Protein AF-A0ABC8M3C0-F1 (afdb_monomer_lite)

Secondary structure (DSSP, 8-state):
-HHHHHHTT--EEEEETTSS-HHHHHHHHHHHHHHHHHH----EEEEE---------SS-------TTPPPPSS-HHHHHHIIIIITTTT-SEEEETT--SHHHHHHHHHHHGGGGGTSEEEE------

InterPro domains:
  IPR001697 Pyruvate kinase [PTHR11817] (1-60)
  IPR015793 Pyruvate kinase, barrel [PF00224] (1-61)
  IPR015793 Pyruvate kinase, barrel [PF00224] (73-124)
  IPR015806 Pyruvate kinase, insert domain superfamily [G3DSA:2.40.33.10] (52-63)
  IPR015813 Pyruvate/Phosphoenolpyruvate kinase-like domain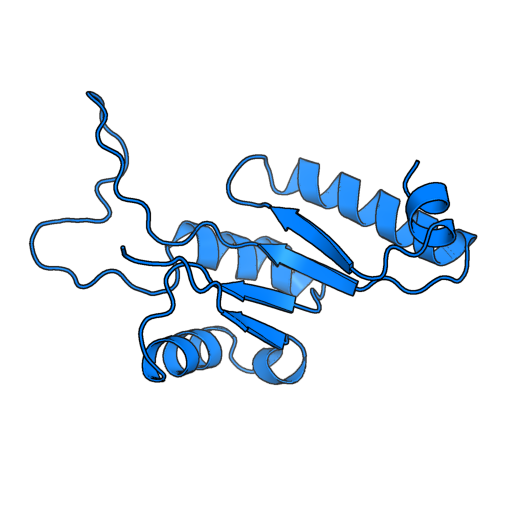 superfamily [SSF51621] (1-124)
  IPR040442 Pyruvate kinase-like domain superfamily [G3DSA:3.20.20.60] (1-51)
  IPR040442 Pyruvate kinase-like domain superfamily [G3DSA:3.20.20.60] (73-124)

Radius of gyration: 16.36 Å; chains: 1; bounding box: 32×39×48 Å

pLDDT: mean 86.61, std 17.64, range [36.53, 98.69]

Foldseek 3Di:
DLLVVLVVPAAEDEDEVPDDDLVVVVVVVVVNVVSCVVNVRHHAYEYEAPFDDDDDDPDDDDPPPPDPDDGAQHDPVNLCCCVVRVVVSQGQEYETEPDDDPVSVVVVCVSCDPCNVRYHYHYDDDDPD

Or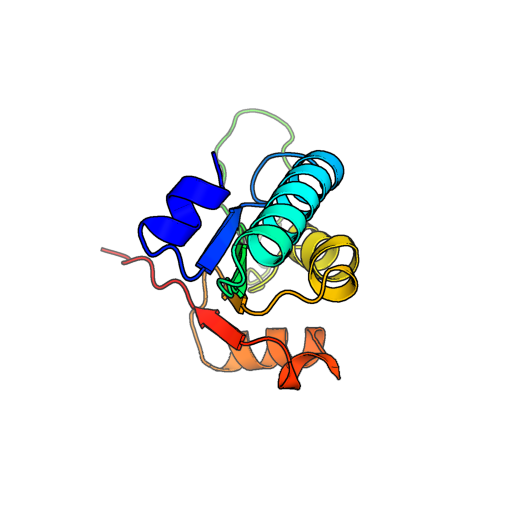ganism: Eruca vesicaria subsp. sativa (NCBI:txid29727)

Sequence (129 aa):
MIEKLLEAGMNVARFDLSEGSHAYHQETLINLRTAIHNTGILCAVMLDTKGPEIRTGTGEGEIDNLRGAVPTTLTQKDKNDILQWGIPNKINILTLSSVRKGSDLDEVRGFLGEHVHTIMLMSKKQHLM

Structure (mmCIF, N/CA/C/O backbone):
data_AF-A0ABC8M3C0-F1
#
_entry.id   AF-A0ABC8M3C0-F1
#
loop_
_atom_site.group_PDB
_atom_site.id
_atom_site.type_symbol
_atom_site.label_atom_id
_atom_site.label_alt_id
_atom_site.label_comp_id
_atom_site.label_asym_id
_atom_site.label_entity_id
_atom_site.label_seq_id
_atom_site.pdbx_PDB_ins_code
_atom_site.Cartn_x
_atom_site.Cartn_y
_atom_site.Cartn_z
_atom_site.occupancy
_atom_site.B_iso_or_equiv
_atom_site.auth_seq_id
_atom_site.auth_comp_id
_atom_site.auth_asym_id
_atom_site.auth_atom_id
_atom_site.pdbx_PDB_model_num
ATOM 1 N N . MET A 1 1 ? -9.643 8.938 15.015 1.00 89.06 1 MET A N 1
ATOM 2 C CA . MET A 1 1 ? -10.287 9.058 13.683 1.00 89.06 1 MET A CA 1
ATOM 3 C C . MET A 1 1 ? -10.287 7.722 12.952 1.00 89.06 1 MET A C 1
ATOM 5 O O . MET A 1 1 ? -11.358 7.288 12.565 1.00 89.06 1 MET A O 1
ATOM 9 N N . ILE A 1 2 ? -9.136 7.049 12.815 1.00 96.75 2 ILE A N 1
ATOM 10 C CA . ILE A 1 2 ? -9.045 5.755 12.111 1.00 96.75 2 ILE A CA 1
ATOM 11 C C . ILE A 1 2 ? -9.925 4.669 12.747 1.00 96.75 2 ILE A C 1
ATOM 13 O O . ILE A 1 2 ? -10.608 3.970 12.016 1.00 96.75 2 ILE A O 1
ATOM 17 N N . GLU A 1 3 ? -9.993 4.574 14.078 1.00 98.44 3 GLU A N 1
ATOM 18 C CA . GLU A 1 3 ? -10.880 3.613 14.766 1.00 98.44 3 GLU A CA 1
ATOM 19 C C . GLU A 1 3 ? -12.341 3.748 14.315 1.00 98.44 3 GLU A C 1
ATOM 21 O O . GLU A 1 3 ? -12.952 2.764 13.925 1.00 98.44 3 GLU A O 1
ATOM 26 N N . LYS A 1 4 ? -12.855 4.982 14.212 1.00 98.38 4 LYS A N 1
ATOM 27 C CA . LYS A 1 4 ? -14.209 5.242 13.696 1.00 98.38 4 LYS A CA 1
ATOM 28 C C . LYS A 1 4 ? -14.380 4.825 12.234 1.00 98.38 4 LYS A C 1
ATOM 30 O O . LYS A 1 4 ? -15.468 4.422 11.845 1.00 98.38 4 LYS A O 1
ATOM 35 N N . LEU A 1 5 ? -13.328 4.931 11.413 1.00 98.44 5 LEU A N 1
ATOM 36 C CA . LEU A 1 5 ? -13.358 4.430 10.033 1.00 98.44 5 LEU A CA 1
ATOM 37 C C . LEU A 1 5 ? -13.410 2.897 10.007 1.00 98.44 5 LEU A C 1
ATOM 39 O O . LEU A 1 5 ? -14.138 2.336 9.192 1.00 98.44 5 LEU A O 1
ATOM 43 N N . LEU A 1 6 ? -12.677 2.224 10.901 1.00 98.56 6 LEU A N 1
ATOM 44 C CA . LEU A 1 6 ? -12.720 0.764 11.045 1.00 98.56 6 LEU A CA 1
ATOM 45 C C . LEU A 1 6 ? -14.105 0.294 11.503 1.00 98.56 6 LEU A C 1
ATOM 47 O O . LEU A 1 6 ? -14.688 -0.579 10.868 1.00 98.56 6 LEU A O 1
ATOM 51 N N . GLU A 1 7 ? -14.663 0.921 12.539 1.00 98.31 7 GLU A N 1
ATOM 52 C CA . GLU A 1 7 ? -16.016 0.649 13.050 1.00 98.31 7 GLU A CA 1
ATOM 53 C C . GLU A 1 7 ? -17.100 0.893 11.992 1.00 98.31 7 GLU A C 1
ATOM 55 O O . GLU A 1 7 ? -18.090 0.166 11.935 1.00 98.31 7 GLU A O 1
ATOM 60 N N . ALA A 1 8 ? -16.899 1.883 11.117 1.00 98.50 8 ALA A N 1
ATOM 61 C CA . ALA A 1 8 ? -17.786 2.162 9.991 1.00 98.50 8 ALA A CA 1
ATOM 62 C C . ALA A 1 8 ? -17.636 1.173 8.815 1.00 98.50 8 ALA A C 1
ATOM 64 O O . ALA A 1 8 ? -18.428 1.238 7.875 1.00 98.50 8 ALA A O 1
ATOM 65 N N . GLY A 1 9 ? -16.651 0.267 8.849 1.00 97.94 9 GLY A N 1
ATOM 66 C CA . GLY A 1 9 ? -16.477 -0.798 7.854 1.00 97.94 9 GLY A CA 1
ATOM 67 C C . GLY A 1 9 ? -15.303 -0.625 6.885 1.00 97.94 9 GLY A C 1
ATOM 68 O O . GLY A 1 9 ? -15.292 -1.254 5.828 1.00 97.94 9 GLY A O 1
ATOM 69 N N . MET A 1 10 ? -14.300 0.201 7.193 1.00 98.44 10 MET A N 1
ATOM 70 C CA . MET A 1 10 ? -13.089 0.290 6.365 1.00 98.44 10 MET A CA 1
ATOM 71 C C . MET A 1 10 ? -12.274 -1.015 6.426 1.00 98.44 10 MET A C 1
ATOM 73 O O . MET A 1 10 ? -11.628 -1.301 7.431 1.00 98.44 10 MET A O 1
ATOM 77 N N . ASN A 1 11 ? -12.240 -1.777 5.327 1.00 98.38 11 ASN A N 1
ATOM 78 C CA . ASN A 1 11 ? -11.472 -3.031 5.242 1.00 98.38 11 ASN A CA 1
ATOM 79 C C . ASN A 1 11 ? -10.072 -2.881 4.629 1.00 98.38 11 ASN A C 1
ATOM 81 O O . ASN A 1 11 ? -9.238 -3.772 4.790 1.00 98.38 11 ASN A O 1
ATOM 85 N N . VAL A 1 12 ? -9.815 -1.794 3.898 1.00 98.50 12 VAL A N 1
ATOM 86 C CA . VAL A 1 12 ? -8.529 -1.535 3.240 1.00 98.50 12 VAL A CA 1
ATOM 87 C C . VAL A 1 12 ? -8.164 -0.064 3.401 1.00 98.50 12 VAL A C 1
ATOM 89 O O . VAL A 1 12 ? -8.954 0.810 3.048 1.00 98.50 12 VAL A O 1
ATOM 92 N N . ALA A 1 13 ? -6.958 0.208 3.892 1.00 98.31 13 ALA A N 1
ATOM 93 C CA . ALA A 1 13 ? -6.376 1.540 3.940 1.00 98.31 13 ALA A CA 1
ATOM 94 C C . ALA A 1 13 ? -5.409 1.723 2.763 1.00 98.31 13 ALA A C 1
ATOM 96 O O . ALA A 1 13 ? -4.435 0.978 2.618 1.00 98.31 13 ALA A O 1
ATOM 97 N N . ARG A 1 14 ? -5.688 2.719 1.920 1.00 97.62 14 ARG A N 1
ATOM 98 C CA . ARG A 1 14 ? -4.874 3.078 0.753 1.00 97.62 14 ARG A CA 1
ATOM 99 C C . ARG A 1 14 ? -3.827 4.122 1.138 1.00 97.62 14 ARG A C 1
ATOM 101 O O . ARG A 1 14 ? -4.178 5.182 1.647 1.00 97.62 14 ARG A O 1
ATOM 108 N N . PHE A 1 15 ? -2.569 3.828 0.834 1.00 97.19 15 PHE A N 1
ATOM 109 C CA . PHE A 1 15 ? -1.424 4.720 0.982 1.00 97.19 15 PHE A CA 1
ATOM 110 C C . PHE A 1 15 ? -0.976 5.162 -0.403 1.00 97.19 15 PHE A C 1
ATOM 112 O O . PHE A 1 15 ? -0.395 4.379 -1.152 1.00 97.19 15 PHE A O 1
ATOM 119 N N . ASP A 1 16 ? -1.298 6.406 -0.745 1.00 94.19 16 ASP A N 1
ATOM 120 C CA . ASP A 1 16 ? -0.912 7.013 -2.012 1.00 94.19 16 ASP A CA 1
ATOM 121 C C . ASP A 1 16 ? 0.472 7.639 -1.884 1.00 94.19 16 ASP A C 1
ATOM 123 O O . ASP A 1 16 ? 0.630 8.703 -1.287 1.00 94.19 16 ASP A O 1
ATOM 127 N N . LEU A 1 17 ? 1.484 6.940 -2.399 1.00 90.69 17 LEU A N 1
ATOM 128 C CA . LEU A 1 17 ? 2.865 7.405 -2.340 1.00 90.69 17 LEU A CA 1
ATOM 129 C C . LEU A 1 17 ? 3.207 8.299 -3.536 1.00 90.69 17 LEU A C 1
ATOM 131 O O . LEU A 1 17 ? 4.366 8.689 -3.665 1.00 90.69 17 LEU A O 1
ATOM 135 N N . SER A 1 18 ? 2.251 8.679 -4.398 1.00 84.94 18 SER A N 1
ATOM 136 C CA . SER A 1 18 ? 2.522 9.633 -5.484 1.00 84.94 18 SER A CA 1
ATOM 137 C C . SER A 1 18 ? 3.039 10.975 -4.962 1.00 84.94 18 SER A C 1
ATOM 139 O O . SER A 1 18 ? 3.845 11.621 -5.631 1.00 84.94 18 SER A O 1
ATOM 141 N N . GLU A 1 19 ? 2.596 11.353 -3.762 1.00 81.19 19 GLU A N 1
ATOM 142 C CA . GLU A 1 19 ? 2.960 12.563 -3.034 1.00 81.19 19 GLU A CA 1
ATOM 143 C C . GLU A 1 19 ? 3.209 12.224 -1.545 1.00 81.19 19 GLU A C 1
ATOM 145 O O . GLU A 1 19 ? 2.724 11.221 -1.012 1.00 81.19 19 GLU A O 1
ATOM 150 N N . GLY A 1 20 ? 3.969 13.070 -0.848 1.00 84.75 20 GLY A N 1
ATOM 151 C CA . GLY A 1 20 ? 4.316 12.862 0.563 1.00 84.75 20 GLY A CA 1
ATOM 152 C C . GLY A 1 20 ? 5.538 11.960 0.794 1.00 84.75 20 GLY A C 1
ATOM 153 O O . GLY A 1 20 ? 5.999 11.237 -0.086 1.00 84.75 20 GLY A O 1
ATOM 154 N N . SER A 1 21 ? 6.113 12.047 1.996 1.00 93.56 21 SER A N 1
ATOM 155 C CA . SER A 1 21 ? 7.341 11.329 2.360 1.00 93.56 21 SER A CA 1
ATOM 156 C C . SER A 1 21 ? 7.049 9.952 2.959 1.00 93.56 21 SER A C 1
ATOM 158 O O . SER A 1 21 ? 5.993 9.722 3.550 1.00 93.56 21 SER A O 1
ATOM 160 N N . HIS A 1 22 ? 8.026 9.040 2.899 1.00 96.56 22 HIS A N 1
ATOM 161 C CA . HIS A 1 22 ? 7.942 7.751 3.603 1.00 96.56 22 HIS A CA 1
ATOM 162 C C . HIS A 1 22 ? 7.681 7.921 5.104 1.00 96.56 22 HIS A C 1
ATOM 164 O O . HIS A 1 22 ? 6.948 7.125 5.677 1.00 96.56 22 HIS A O 1
ATOM 170 N N . ALA A 1 23 ? 8.217 8.974 5.734 1.00 97.25 23 ALA A N 1
ATOM 171 C CA . ALA A 1 23 ? 8.002 9.256 7.155 1.00 97.25 23 ALA A CA 1
ATOM 172 C C . ALA A 1 23 ? 6.535 9.594 7.471 1.00 97.25 23 ALA A C 1
ATOM 174 O O . ALA A 1 23 ? 5.974 9.061 8.426 1.00 97.25 23 ALA A O 1
ATOM 175 N N . TYR A 1 24 ? 5.898 10.416 6.633 1.00 96.00 24 TYR A N 1
ATOM 176 C CA . TYR A 1 24 ? 4.478 10.751 6.768 1.00 96.00 24 TYR A CA 1
ATOM 177 C C . TYR A 1 24 ? 3.585 9.505 6.646 1.00 96.00 24 TYR A C 1
ATOM 179 O O . TYR A 1 24 ? 2.696 9.256 7.469 1.00 96.00 24 TYR A O 1
ATOM 187 N N . HIS A 1 25 ? 3.862 8.673 5.640 1.00 97.62 25 HIS A N 1
ATOM 188 C CA . HIS A 1 25 ? 3.134 7.419 5.439 1.00 97.62 25 HIS A CA 1
ATOM 189 C C . HIS A 1 25 ? 3.405 6.416 6.569 1.00 97.62 25 HIS A C 1
ATOM 191 O O . HIS A 1 25 ? 2.491 5.706 6.991 1.00 97.62 25 HIS A O 1
ATOM 197 N N . GLN A 1 26 ? 4.620 6.398 7.127 1.00 98.25 26 GLN A N 1
ATOM 198 C CA . GLN A 1 26 ? 4.965 5.561 8.278 1.00 98.25 26 GLN A CA 1
ATOM 199 C C . GLN A 1 26 ? 4.158 5.937 9.524 1.00 98.25 26 GLN A C 1
ATOM 201 O O . GLN A 1 26 ? 3.613 5.052 10.183 1.00 98.25 26 GLN A O 1
ATOM 206 N N . GLU A 1 27 ? 4.044 7.230 9.835 1.00 97.94 27 GLU A N 1
ATOM 207 C CA . GLU A 1 27 ? 3.229 7.711 10.957 1.00 97.94 27 GLU A CA 1
ATOM 208 C C . GLU A 1 27 ? 1.760 7.297 10.787 1.00 97.94 27 GLU A C 1
ATOM 210 O O . GLU A 1 27 ? 1.137 6.753 11.702 1.00 97.94 27 GLU A O 1
ATOM 215 N N . THR A 1 28 ? 1.225 7.460 9.576 1.00 97.50 28 THR A N 1
ATOM 216 C CA . THR A 1 28 ? -0.149 7.057 9.248 1.00 97.50 28 THR A CA 1
ATOM 217 C C . THR A 1 28 ? -0.358 5.547 9.417 1.00 97.50 28 THR A C 1
ATOM 219 O O . THR A 1 28 ? -1.373 5.116 9.970 1.00 97.50 28 THR A O 1
ATOM 222 N N . LEU A 1 29 ? 0.614 4.727 9.009 1.00 98.50 29 LEU A N 1
ATOM 223 C CA . LEU A 1 29 ? 0.562 3.277 9.185 1.00 98.50 29 LEU A CA 1
ATOM 224 C C . LEU A 1 29 ? 0.638 2.862 10.659 1.00 98.50 29 LEU A C 1
ATOM 226 O O . LEU A 1 29 ? -0.071 1.939 11.062 1.00 98.50 29 LEU A O 1
ATOM 230 N N . ILE A 1 30 ? 1.463 3.530 11.467 1.00 98.50 30 ILE A N 1
ATOM 231 C CA . ILE A 1 30 ? 1.525 3.290 12.916 1.00 98.50 30 ILE A CA 1
ATOM 232 C C . ILE A 1 30 ? 0.153 3.564 13.538 1.00 98.50 30 ILE A C 1
ATOM 234 O O . ILE A 1 30 ? -0.376 2.713 14.254 1.00 98.50 30 ILE A O 1
ATOM 238 N N . ASN A 1 31 ? -0.473 4.690 13.190 1.00 98.44 31 ASN A N 1
ATOM 239 C CA . ASN A 1 31 ? -1.809 5.036 13.672 1.00 98.44 31 ASN A CA 1
ATOM 240 C C . ASN A 1 31 ? -2.866 4.000 13.253 1.00 98.44 31 ASN A C 1
ATOM 242 O O . ASN A 1 31 ? -3.723 3.634 14.060 1.00 98.44 31 ASN A O 1
ATOM 246 N N . LEU A 1 32 ? -2.788 3.484 12.022 1.00 98.62 32 LEU A N 1
ATOM 247 C CA . LEU A 1 32 ? -3.662 2.410 11.548 1.00 98.62 32 LEU A CA 1
ATOM 248 C C . LEU A 1 32 ? -3.464 1.114 12.339 1.00 98.62 32 LEU A C 1
ATOM 250 O O . LEU A 1 32 ? -4.443 0.518 12.780 1.00 98.62 32 LEU A O 1
ATOM 254 N N . ARG A 1 33 ? -2.217 0.680 12.546 1.00 98.50 33 ARG A N 1
ATOM 255 C CA . ARG A 1 33 ? -1.910 -0.554 13.288 1.00 98.50 33 ARG A CA 1
ATOM 256 C C . ARG A 1 33 ? -2.356 -0.464 14.747 1.00 98.50 33 ARG A C 1
ATOM 258 O O . ARG A 1 33 ? -2.910 -1.433 15.260 1.00 98.50 33 ARG A O 1
ATOM 265 N N . THR A 1 34 ? -2.189 0.695 15.380 1.00 98.69 34 THR A N 1
ATOM 266 C CA . THR A 1 34 ? -2.718 0.962 16.725 1.00 98.69 34 THR A CA 1
ATOM 267 C C . THR A 1 34 ? -4.245 0.877 16.746 1.00 98.69 34 THR A C 1
ATOM 269 O O . THR A 1 34 ? -4.805 0.206 17.606 1.00 98.69 34 THR A O 1
ATOM 272 N N . ALA A 1 35 ? -4.930 1.472 15.766 1.00 98.62 35 ALA A N 1
ATOM 273 C CA . ALA A 1 35 ? -6.389 1.399 15.672 1.00 98.62 35 ALA A CA 1
ATOM 274 C C . ALA A 1 35 ? -6.902 -0.038 15.441 1.00 98.62 35 ALA A C 1
ATOM 276 O O . ALA A 1 35 ? -7.886 -0.444 16.059 1.00 98.62 35 ALA A O 1
ATOM 277 N N . ILE A 1 36 ? -6.221 -0.827 14.600 1.00 98.69 36 ILE A N 1
ATOM 278 C CA . ILE A 1 36 ? -6.516 -2.258 14.397 1.00 98.69 36 ILE A CA 1
ATOM 279 C C . ILE A 1 36 ? -6.373 -3.019 15.719 1.00 98.69 36 ILE A C 1
ATOM 281 O O . ILE A 1 36 ? -7.254 -3.795 16.080 1.00 98.69 36 ILE A O 1
ATOM 285 N N . HIS A 1 37 ? -5.288 -2.776 16.461 1.00 98.50 37 HIS A N 1
ATOM 286 C CA . HIS A 1 37 ? -5.061 -3.405 17.761 1.00 98.50 37 HIS A CA 1
ATOM 287 C C . HIS A 1 37 ? -6.160 -3.047 18.774 1.00 98.50 37 HIS A C 1
ATOM 289 O O . HIS A 1 37 ? -6.679 -3.931 19.449 1.00 98.50 37 HIS A O 1
ATOM 295 N N . ASN A 1 38 ? -6.543 -1.772 18.856 1.00 98.44 38 ASN A N 1
ATOM 296 C CA . ASN A 1 38 ? -7.528 -1.295 19.829 1.00 98.44 38 ASN A CA 1
ATOM 297 C C . ASN A 1 38 ? -8.951 -1.783 19.537 1.00 98.44 38 ASN A C 1
ATOM 299 O O . ASN A 1 38 ? -9.696 -2.094 20.461 1.00 98.44 38 ASN A O 1
ATOM 303 N N . THR A 1 39 ? -9.333 -1.839 18.260 1.00 98.25 39 THR A N 1
ATOM 304 C CA . THR A 1 39 ? -10.695 -2.219 17.843 1.00 98.25 39 THR A CA 1
ATOM 305 C C . THR A 1 39 ? -10.860 -3.723 17.631 1.00 98.25 39 THR A C 1
ATOM 307 O O . THR A 1 39 ? -11.982 -4.222 17.626 1.00 98.25 39 THR A O 1
ATOM 310 N N . GLY A 1 40 ? -9.762 -4.454 17.407 1.00 98.44 40 GLY A N 1
ATOM 311 C CA . GLY A 1 40 ? -9.793 -5.850 16.968 1.00 98.44 40 GLY A CA 1
ATOM 312 C C . GLY A 1 40 ? -10.284 -6.039 15.524 1.00 98.44 40 GLY A C 1
ATOM 313 O O . GLY A 1 40 ? -10.456 -7.175 15.084 1.00 98.44 40 GLY A O 1
ATOM 314 N N . ILE A 1 41 ? -10.509 -4.953 14.774 1.00 98.50 41 ILE A N 1
ATOM 315 C CA . ILE A 1 41 ? -10.999 -4.988 13.393 1.00 98.50 41 ILE A CA 1
ATOM 316 C C . ILE A 1 41 ? -9.803 -5.016 12.443 1.00 98.50 41 ILE A C 1
ATOM 318 O O . ILE A 1 41 ? -8.985 -4.096 12.417 1.00 98.50 41 ILE A O 1
ATOM 322 N N . LEU A 1 42 ? -9.706 -6.071 11.634 1.00 98.06 42 LEU A N 1
ATOM 323 C CA . LEU A 1 42 ? -8.649 -6.204 10.634 1.00 98.06 42 LEU A CA 1
ATOM 324 C C . LEU A 1 42 ? -8.854 -5.230 9.469 1.00 98.06 42 LEU A C 1
ATOM 326 O O . LEU A 1 42 ? -9.958 -5.081 8.948 1.00 98.06 42 LEU A O 1
ATOM 330 N N . CYS A 1 43 ? -7.755 -4.631 9.015 1.00 98.44 43 CYS A N 1
ATOM 331 C CA . CYS A 1 43 ? -7.720 -3.777 7.835 1.00 98.44 43 CYS A CA 1
ATOM 332 C C . CYS A 1 43 ? -6.434 -4.032 7.044 1.00 98.44 43 CYS A C 1
ATOM 334 O O . CYS A 1 43 ? -5.339 -4.070 7.611 1.00 98.44 43 CYS A O 1
ATOM 336 N N . ALA A 1 44 ? -6.578 -4.252 5.738 1.00 98.50 44 ALA A N 1
ATOM 337 C CA . ALA A 1 44 ? -5.459 -4.489 4.840 1.00 98.50 44 ALA A CA 1
ATOM 338 C C . ALA A 1 44 ? -4.766 -3.173 4.463 1.00 98.50 44 ALA A C 1
ATOM 340 O O . ALA A 1 44 ? -5.401 -2.125 4.348 1.00 98.50 44 ALA A O 1
ATOM 341 N N . VAL A 1 45 ? -3.464 -3.239 4.209 1.00 98.56 45 VAL A N 1
ATOM 342 C CA . VAL A 1 45 ? -2.660 -2.103 3.754 1.00 98.56 45 VAL A CA 1
ATOM 343 C C . VAL A 1 45 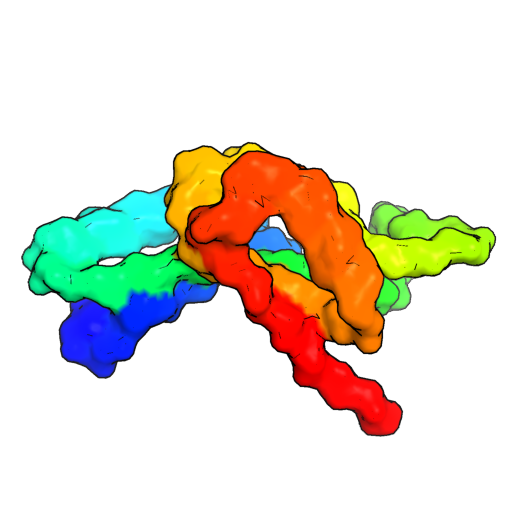? -2.445 -2.211 2.250 1.00 98.56 45 VAL A C 1
ATOM 345 O O . VAL A 1 45 ? -1.914 -3.208 1.754 1.00 98.56 45 VAL A O 1
ATOM 348 N N . MET A 1 46 ? -2.842 -1.172 1.526 1.00 98.44 46 MET A N 1
ATOM 349 C CA . MET A 1 46 ? -2.681 -1.058 0.083 1.00 98.44 46 MET A CA 1
ATOM 350 C C . MET A 1 46 ? -1.685 0.056 -0.235 1.00 98.44 46 MET A C 1
ATOM 352 O O . MET A 1 46 ? -1.929 1.203 0.127 1.00 98.44 46 MET A O 1
ATOM 356 N N . LEU A 1 47 ? -0.597 -0.272 -0.932 1.00 97.44 47 LEU A N 1
ATOM 357 C CA . LEU A 1 47 ? 0.306 0.718 -1.516 1.00 97.44 47 LEU A CA 1
ATOM 358 C C . LEU A 1 47 ? -0.193 1.078 -2.905 1.00 97.44 47 LEU A C 1
ATOM 360 O O . LEU A 1 47 ? -0.438 0.202 -3.745 1.00 97.44 47 LEU A O 1
ATOM 364 N N . ASP A 1 48 ? -0.320 2.372 -3.138 1.00 94.94 48 ASP A N 1
ATOM 365 C CA . ASP A 1 48 ? -0.664 2.902 -4.432 1.00 94.94 48 ASP A CA 1
ATOM 366 C C . ASP A 1 48 ? 0.538 3.530 -5.148 1.00 94.94 48 ASP A C 1
ATOM 368 O O . ASP A 1 48 ? 1.167 4.456 -4.636 1.00 94.94 48 ASP A O 1
ATOM 372 N N . THR A 1 49 ? 0.870 2.961 -6.314 1.00 90.25 49 THR A N 1
ATOM 373 C CA . THR A 1 49 ? 1.949 3.442 -7.177 1.00 90.25 49 THR A CA 1
ATOM 374 C C . THR A 1 49 ? 1.461 4.572 -8.064 1.00 90.25 49 THR A C 1
ATOM 376 O O . THR A 1 49 ? 0.348 4.564 -8.609 1.00 90.25 49 THR A O 1
ATOM 379 N N . LYS A 1 50 ? 2.350 5.537 -8.276 1.00 84.94 50 LYS A N 1
ATOM 380 C CA . LYS A 1 50 ? 2.090 6.622 -9.214 1.00 84.94 50 LYS A CA 1
ATOM 381 C C . LYS A 1 50 ? 2.079 6.076 -10.638 1.00 84.94 50 LYS A C 1
ATOM 383 O O . LYS A 1 50 ? 1.144 6.334 -11.394 1.00 84.94 50 LYS A O 1
ATOM 388 N N . GLY A 1 51 ? 3.070 5.245 -10.960 1.00 83.81 51 GLY A N 1
ATOM 389 C CA . GLY A 1 51 ? 3.334 4.797 -12.319 1.00 83.81 51 GLY A CA 1
ATOM 390 C C . GLY A 1 51 ? 3.864 5.919 -13.217 1.00 83.81 51 GLY A C 1
ATOM 391 O O . GLY A 1 51 ? 4.087 7.048 -12.769 1.00 83.81 51 GLY A O 1
ATOM 392 N N . PRO A 1 52 ? 4.101 5.614 -14.501 1.00 79.19 52 PRO A N 1
ATOM 393 C CA . PRO A 1 52 ? 4.632 6.586 -15.446 1.00 79.19 52 PRO A CA 1
ATOM 394 C C . PRO A 1 52 ? 3.589 7.668 -15.771 1.00 79.19 52 PRO A C 1
ATOM 396 O O . PRO A 1 52 ? 2.496 7.361 -16.248 1.00 79.19 52 PRO A O 1
ATOM 399 N N . GLU A 1 53 ? 3.953 8.937 -15.571 1.00 69.56 53 GLU A N 1
ATOM 400 C CA . GLU A 1 53 ? 3.169 10.113 -15.975 1.00 69.56 53 GLU A CA 1
ATOM 401 C C . GLU A 1 53 ? 3.937 10.935 -17.017 1.00 69.56 53 GLU A C 1
ATOM 403 O O . GLU A 1 53 ? 5.124 11.218 -16.850 1.00 69.56 53 GLU A O 1
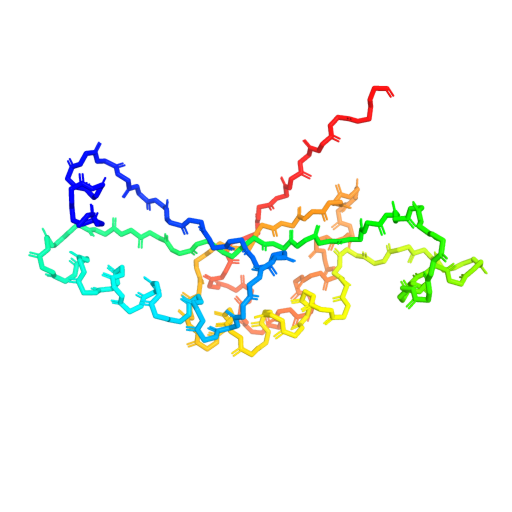ATOM 408 N N . ILE A 1 54 ? 3.249 11.391 -18.066 1.00 63.56 54 ILE A N 1
ATOM 409 C CA . ILE A 1 54 ? 3.780 12.422 -18.966 1.00 63.56 54 ILE A CA 1
ATOM 410 C C . ILE A 1 54 ? 3.361 13.780 -18.394 1.00 63.56 54 ILE A C 1
ATOM 412 O O . ILE A 1 54 ? 2.195 14.160 -18.490 1.00 63.56 54 ILE A O 1
ATOM 416 N N . ARG A 1 55 ? 4.298 14.522 -17.793 1.00 58.53 55 ARG A N 1
ATOM 417 C CA . ARG A 1 55 ? 4.067 15.908 -17.351 1.00 58.53 55 ARG A CA 1
ATOM 418 C C . ARG A 1 55 ? 4.574 16.882 -18.414 1.00 58.53 55 ARG A C 1
ATOM 420 O O . ARG A 1 55 ? 5.750 16.863 -18.760 1.00 58.53 55 ARG A O 1
ATOM 427 N N . THR A 1 56 ? 3.711 17.766 -18.907 1.00 47.53 56 THR A N 1
ATOM 428 C CA . THR A 1 56 ? 4.117 18.924 -19.720 1.00 47.53 56 THR A CA 1
ATOM 429 C C . THR A 1 56 ? 4.276 20.140 -18.806 1.00 47.53 56 THR A C 1
ATOM 431 O O . THR A 1 56 ? 3.281 20.746 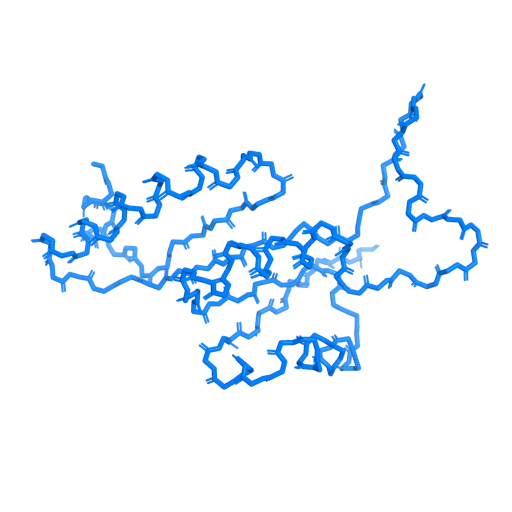-18.414 1.00 47.53 56 THR A O 1
ATOM 434 N N . GLY A 1 57 ? 5.511 20.484 -18.433 1.00 50.81 57 GLY A N 1
ATOM 435 C CA . GLY A 1 57 ? 5.840 21.670 -17.629 1.00 50.81 57 GLY A CA 1
ATOM 436 C C . GLY A 1 57 ? 7.089 22.382 -18.158 1.00 50.81 57 GLY A C 1
ATOM 437 O O . GLY A 1 57 ? 7.933 21.760 -18.794 1.00 50.81 57 GLY A O 1
ATOM 438 N N . THR A 1 58 ? 7.209 23.691 -17.924 1.00 51.03 58 THR A N 1
ATOM 439 C CA . THR A 1 58 ? 8.285 24.567 -18.443 1.00 51.03 58 THR A CA 1
ATOM 440 C C . THR A 1 58 ? 9.576 24.551 -17.607 1.00 51.03 58 THR A C 1
ATOM 442 O O . THR A 1 58 ? 10.275 25.557 -17.537 1.00 51.03 58 THR A O 1
ATOM 445 N N . GLY A 1 59 ? 9.908 23.444 -16.946 1.00 45.53 59 GLY A N 1
ATOM 446 C CA . GLY A 1 59 ? 11.086 23.347 -16.079 1.00 45.53 59 GLY A CA 1
ATOM 447 C C . GLY A 1 59 ? 11.592 21.915 -15.970 1.00 45.53 59 GLY A C 1
ATOM 448 O O . GLY A 1 59 ? 10.832 20.981 -16.210 1.00 45.53 59 GLY A O 1
ATOM 449 N N . GLU A 1 60 ? 12.877 21.781 -15.641 1.00 45.62 60 GLU A N 1
ATOM 450 C CA . GLU A 1 60 ? 13.691 20.559 -15.548 1.00 45.62 60 GLU A CA 1
ATOM 451 C C . GLU A 1 60 ? 13.100 19.509 -14.581 1.00 45.62 60 GLU A C 1
ATOM 453 O O . GLU A 1 60 ? 13.577 19.307 -13.469 1.00 45.62 60 GLU A O 1
ATOM 458 N N . GLY A 1 61 ? 12.013 18.853 -14.978 1.00 41.09 61 GLY A N 1
ATOM 459 C CA . GLY A 1 61 ? 11.482 17.656 -14.333 1.00 41.09 61 GLY A CA 1
ATOM 460 C C . GLY A 1 61 ? 11.974 16.422 -15.076 1.00 41.09 61 GLY A C 1
ATOM 461 O O . GLY A 1 61 ? 11.998 16.437 -16.306 1.00 41.09 61 GLY A O 1
ATOM 462 N N . GLU A 1 62 ? 12.378 15.386 -14.332 1.00 44.94 62 GLU A N 1
ATOM 463 C CA . GLU A 1 62 ? 12.890 14.112 -14.854 1.00 44.94 62 GLU A CA 1
ATOM 464 C C . GLU A 1 62 ? 12.127 13.661 -16.100 1.00 44.94 62 GLU A C 1
ATOM 466 O O . GLU A 1 62 ? 10.971 13.233 -16.062 1.00 44.94 62 GLU A O 1
ATOM 471 N N . ILE A 1 63 ? 12.814 13.775 -17.231 1.00 47.47 63 ILE A N 1
ATOM 472 C CA . ILE A 1 63 ? 12.368 13.245 -18.502 1.00 47.47 63 ILE A CA 1
ATOM 473 C C . ILE A 1 63 ? 12.641 11.741 -18.438 1.00 47.47 63 ILE A C 1
ATOM 475 O O . ILE A 1 63 ? 13.605 11.261 -19.023 1.00 47.47 63 ILE A O 1
ATOM 479 N N . ASP A 1 64 ? 11.779 10.964 -17.779 1.00 47.56 64 ASP A N 1
ATOM 480 C CA . ASP A 1 64 ? 11.832 9.488 -17.872 1.00 47.56 64 ASP A CA 1
ATOM 481 C C . ASP A 1 64 ? 11.378 8.985 -19.269 1.00 47.56 64 ASP A C 1
ATOM 483 O O . ASP A 1 64 ? 11.063 7.825 -19.498 1.00 47.56 64 ASP A O 1
ATOM 487 N N . ASN A 1 65 ? 11.341 9.902 -20.242 1.00 47.72 65 ASN A N 1
ATOM 488 C CA . ASN A 1 65 ? 10.989 9.713 -21.637 1.00 47.72 65 ASN A CA 1
ATOM 489 C C . ASN A 1 65 ? 12.061 10.360 -22.527 1.00 47.72 65 ASN A C 1
ATOM 491 O O . ASN A 1 65 ? 11.792 11.277 -23.309 1.00 47.72 65 ASN A O 1
ATOM 495 N N . LEU A 1 66 ? 13.300 9.873 -22.435 1.00 46.03 66 LEU A N 1
ATOM 496 C CA . LEU A 1 66 ? 14.223 10.006 -23.557 1.00 46.03 66 LEU A CA 1
ATOM 497 C C . LEU A 1 66 ? 13.632 9.217 -24.733 1.00 46.03 66 LEU A C 1
ATOM 499 O O . LEU A 1 66 ? 13.477 7.998 -24.679 1.00 46.03 66 LEU A O 1
ATOM 503 N N . ARG A 1 67 ? 13.242 9.967 -25.768 1.00 40.53 67 ARG A N 1
ATOM 504 C CA . ARG A 1 67 ? 12.843 9.533 -27.116 1.00 40.53 67 ARG A CA 1
ATOM 505 C C . ARG A 1 67 ? 13.243 8.079 -27.431 1.00 40.53 67 ARG A C 1
ATOM 507 O O . ARG A 1 67 ? 14.381 7.825 -27.809 1.00 40.53 67 ARG A O 1
ATOM 514 N N . GLY A 1 68 ? 12.287 7.153 -27.323 1.00 44.50 68 GLY A N 1
ATOM 515 C CA . GLY A 1 68 ? 12.428 5.768 -27.793 1.00 44.50 68 GLY A CA 1
ATOM 516 C C . GLY A 1 68 ? 12.364 4.672 -26.724 1.00 44.50 68 GLY A C 1
ATOM 517 O O . GLY A 1 68 ? 12.240 3.507 -27.096 1.00 44.50 68 GLY A O 1
ATOM 518 N N . ALA A 1 69 ? 12.397 4.998 -25.428 1.00 51.69 69 ALA A N 1
ATOM 519 C CA . ALA A 1 69 ? 12.180 4.004 -24.375 1.00 51.69 69 ALA A CA 1
ATOM 520 C C . ALA A 1 69 ? 10.682 3.682 -24.218 1.00 51.69 69 ALA A C 1
ATOM 522 O O . ALA A 1 69 ? 9.844 4.578 -24.126 1.00 51.69 69 ALA A O 1
ATOM 523 N N . VAL A 1 70 ? 10.332 2.393 -24.196 1.00 57.44 70 VAL A N 1
ATOM 524 C CA . VAL A 1 70 ? 8.982 1.948 -23.826 1.00 57.44 70 VAL A CA 1
ATOM 525 C C . VAL A 1 70 ? 8.834 2.169 -22.316 1.00 57.44 70 VAL A C 1
ATOM 527 O O . VAL A 1 70 ? 9.638 1.601 -21.577 1.00 57.44 70 VAL A O 1
ATOM 530 N N . PRO A 1 71 ? 7.841 2.942 -21.833 1.00 65.56 71 PRO A N 1
ATOM 531 C CA . PRO A 1 71 ? 7.679 3.174 -20.399 1.00 65.56 71 PRO A CA 1
ATOM 532 C C . PRO A 1 71 ? 7.486 1.841 -19.674 1.00 65.56 71 PRO A C 1
ATOM 534 O O . PRO A 1 71 ? 6.623 1.057 -20.089 1.00 65.56 71 PRO A O 1
ATOM 537 N N . THR A 1 72 ? 8.264 1.574 -18.624 1.00 77.62 72 THR A N 1
ATOM 538 C CA . THR A 1 72 ? 8.069 0.409 -17.747 1.00 77.62 72 THR A CA 1
ATOM 539 C C . THR A 1 72 ? 6.831 0.596 -16.876 1.00 77.62 72 THR A C 1
ATOM 541 O O . THR A 1 72 ? 6.330 1.707 -16.704 1.00 77.62 72 THR A O 1
ATOM 544 N N . THR A 1 73 ? 6.310 -0.500 -16.329 1.00 86.75 73 THR A N 1
ATOM 545 C CA . THR A 1 73 ? 5.119 -0.453 -15.458 1.00 86.75 73 THR A CA 1
ATOM 546 C C . THR A 1 73 ? 5.414 0.251 -14.133 1.00 86.75 73 THR A C 1
ATOM 548 O O . THR A 1 73 ? 4.569 0.972 -13.611 1.00 86.75 73 THR A O 1
ATOM 551 N N . LEU A 1 74 ? 6.629 0.065 -13.608 1.00 90.44 74 LEU A N 1
ATOM 552 C CA . LEU A 1 74 ? 7.124 0.725 -12.403 1.00 90.44 74 LEU A CA 1
ATOM 553 C C . LEU A 1 74 ? 8.187 1.757 -12.775 1.00 90.44 74 LEU A C 1
ATOM 555 O O . LEU A 1 74 ? 9.168 1.415 -13.447 1.00 90.44 74 LEU A O 1
ATOM 559 N N . THR A 1 75 ? 8.024 2.985 -12.291 1.00 90.81 75 THR A N 1
ATOM 560 C CA . THR A 1 75 ? 9.077 4.012 -12.324 1.00 90.81 75 THR A CA 1
ATOM 561 C C . THR A 1 75 ? 10.177 3.688 -11.309 1.00 90.81 75 THR A C 1
ATOM 563 O O . THR A 1 75 ? 10.005 2.836 -10.429 1.00 90.81 75 THR A O 1
ATOM 566 N N . GLN A 1 76 ? 11.316 4.387 -11.373 1.00 90.38 76 GLN A N 1
ATOM 567 C CA . GLN A 1 76 ? 12.355 4.239 -10.346 1.00 90.38 76 GLN A CA 1
ATOM 568 C C . GLN A 1 76 ? 11.838 4.619 -8.950 1.00 90.38 76 GLN A C 1
ATOM 570 O O . GLN A 1 76 ? 12.177 3.967 -7.961 1.00 90.38 76 GLN A O 1
ATOM 575 N N . LYS A 1 77 ? 10.970 5.634 -8.876 1.00 90.25 77 LYS A N 1
ATOM 576 C CA . LYS A 1 77 ? 10.313 6.027 -7.631 1.00 90.25 77 LYS A CA 1
ATOM 577 C C . LYS A 1 77 ? 9.426 4.904 -7.094 1.00 90.25 77 LYS A C 1
ATOM 579 O O . LYS A 1 77 ? 9.570 4.554 -5.928 1.00 90.25 77 LYS A O 1
ATOM 584 N N . ASP A 1 78 ? 8.587 4.294 -7.934 1.00 93.56 78 ASP A N 1
ATOM 585 C CA . ASP A 1 78 ? 7.716 3.194 -7.495 1.00 93.56 78 ASP A CA 1
ATOM 586 C C . ASP A 1 78 ? 8.544 2.019 -6.952 1.00 93.56 78 ASP A C 1
ATOM 588 O O . ASP A 1 78 ? 8.224 1.460 -5.904 1.00 93.56 78 ASP A O 1
ATOM 592 N N . LYS A 1 79 ? 9.657 1.674 -7.616 1.00 94.44 79 LYS A N 1
ATOM 593 C CA . LYS A 1 79 ? 10.580 0.634 -7.132 1.00 94.44 79 LYS A CA 1
ATOM 594 C C . LYS A 1 79 ? 11.160 0.985 -5.761 1.00 94.44 79 LYS A C 1
ATOM 596 O O . LYS A 1 79 ? 11.195 0.125 -4.881 1.00 94.44 79 LYS A O 1
ATOM 601 N N . ASN A 1 80 ? 11.580 2.235 -5.562 1.00 95.50 80 ASN A N 1
ATOM 602 C CA . ASN A 1 80 ? 12.095 2.706 -4.276 1.00 95.50 80 ASN A CA 1
ATOM 603 C C . ASN A 1 80 ? 11.016 2.667 -3.186 1.00 95.50 80 ASN A C 1
ATOM 605 O O . ASN A 1 80 ? 11.286 2.192 -2.086 1.00 95.50 80 ASN A O 1
ATOM 609 N N . ASP A 1 81 ? 9.794 3.100 -3.490 1.00 96.25 81 ASP A N 1
ATOM 610 C CA . ASP A 1 81 ? 8.661 3.062 -2.563 1.00 96.25 81 ASP A CA 1
ATOM 611 C C . ASP A 1 81 ? 8.326 1.624 -2.144 1.00 96.25 81 ASP A C 1
ATOM 613 O O . ASP A 1 81 ? 8.132 1.340 -0.960 1.00 96.25 81 ASP A O 1
ATOM 617 N N . ILE A 1 82 ? 8.327 0.684 -3.093 1.00 96.44 82 ILE A N 1
ATOM 618 C CA . ILE A 1 82 ? 8.077 -0.733 -2.813 1.00 96.44 82 ILE A CA 1
ATOM 619 C C . ILE A 1 82 ? 9.191 -1.327 -1.942 1.00 96.44 82 ILE A C 1
ATOM 621 O O . ILE A 1 82 ? 8.888 -1.978 -0.943 1.00 96.44 82 ILE A O 1
ATOM 625 N N . LEU A 1 83 ? 10.464 -1.104 -2.286 1.00 96.62 83 LEU A N 1
ATOM 626 C CA . LEU A 1 83 ? 11.600 -1.714 -1.581 1.00 96.62 83 LEU A CA 1
ATOM 627 C C . LEU A 1 83 ? 11.840 -1.108 -0.198 1.00 96.62 83 LEU A C 1
ATOM 629 O O . LEU A 1 83 ? 12.152 -1.836 0.740 1.00 96.62 83 LEU A O 1
ATOM 633 N N . GLN A 1 84 ? 11.724 0.213 -0.072 1.00 96.75 84 GLN A N 1
ATOM 634 C CA . GLN A 1 84 ? 12.093 0.926 1.154 1.00 96.75 84 GLN A CA 1
ATOM 635 C C . GLN A 1 84 ? 10.917 1.119 2.109 1.00 96.75 84 GLN A C 1
ATOM 637 O O . GLN A 1 84 ? 11.133 1.272 3.309 1.00 96.75 84 GLN A O 1
ATOM 642 N N . TRP A 1 85 ? 9.680 1.083 1.608 1.00 97.81 85 TRP A N 1
ATOM 643 C CA . TRP A 1 85 ? 8.496 1.292 2.436 1.00 97.81 85 TRP A CA 1
ATOM 644 C C . TRP A 1 85 ? 7.512 0.122 2.364 1.00 97.81 85 TRP A C 1
ATOM 646 O O . TRP A 1 85 ? 7.138 -0.412 3.405 1.00 97.81 85 TRP A O 1
ATOM 656 N N . GLY A 1 86 ? 7.123 -0.332 1.170 1.00 97.50 86 GLY A N 1
ATOM 657 C CA . GLY A 1 86 ? 6.094 -1.364 0.992 1.00 97.50 86 GLY A CA 1
ATOM 658 C C . GLY A 1 86 ? 6.451 -2.731 1.592 1.00 97.50 86 GLY A C 1
ATOM 659 O O . GLY A 1 86 ? 5.729 -3.249 2.448 1.00 97.50 86 GLY A O 1
ATOM 660 N N . ILE A 1 87 ? 7.571 -3.314 1.161 1.00 97.06 87 ILE A N 1
ATOM 661 C CA . ILE A 1 87 ? 8.045 -4.628 1.618 1.00 97.06 87 ILE A CA 1
ATOM 662 C C . ILE A 1 87 ? 8.363 -4.616 3.123 1.00 97.06 87 ILE A C 1
ATOM 664 O O . ILE A 1 87 ? 7.810 -5.464 3.832 1.00 97.06 87 ILE A O 1
ATOM 668 N N . PRO A 1 88 ? 9.146 -3.655 3.663 1.00 97.56 88 PRO A N 1
ATOM 669 C CA . PRO A 1 88 ? 9.420 -3.592 5.100 1.00 97.56 88 PRO A CA 1
ATOM 670 C C . PRO A 1 88 ? 8.150 -3.496 5.951 1.00 97.56 88 PRO A C 1
ATOM 672 O O . PRO A 1 88 ? 8.067 -4.104 7.020 1.00 97.56 88 PRO A O 1
ATOM 675 N N . ASN A 1 89 ? 7.125 -2.794 5.455 1.00 98.00 89 ASN A N 1
ATOM 676 C CA . ASN A 1 89 ? 5.846 -2.642 6.143 1.00 98.00 89 ASN A CA 1
ATOM 677 C C . ASN A 1 89 ? 4.826 -3.754 5.861 1.00 98.00 89 ASN A C 1
ATOM 679 O O . ASN A 1 89 ? 3.713 -3.686 6.396 1.00 98.00 89 ASN A O 1
ATOM 683 N N . LYS A 1 90 ? 5.193 -4.789 5.093 1.00 97.12 90 LYS A N 1
ATOM 684 C CA . LYS A 1 90 ? 4.348 -5.955 4.782 1.00 97.12 90 LYS A CA 1
ATOM 685 C C . LYS A 1 90 ? 2.972 -5.553 4.244 1.00 97.12 90 LYS A C 1
ATOM 687 O O . LYS A 1 90 ? 1.944 -5.957 4.791 1.00 97.12 90 LYS A O 1
ATOM 692 N N . ILE A 1 91 ? 2.956 -4.720 3.206 1.00 98.12 91 ILE A N 1
ATOM 693 C CA . ILE A 1 91 ? 1.711 -4.359 2.517 1.00 98.12 91 ILE A CA 1
ATOM 694 C C . ILE A 1 91 ? 0.991 -5.610 1.995 1.00 98.12 91 ILE A C 1
ATOM 696 O O . ILE A 1 91 ? 1.620 -6.610 1.656 1.00 98.12 91 ILE A O 1
ATOM 700 N N . ASN A 1 92 ? -0.335 -5.547 1.910 1.00 98.44 92 ASN A N 1
ATOM 701 C CA . ASN A 1 92 ? -1.156 -6.650 1.411 1.00 98.44 92 ASN A CA 1
ATOM 702 C C . ASN A 1 92 ? -1.430 -6.525 -0.087 1.00 98.44 92 ASN A C 1
ATOM 704 O O . ASN A 1 92 ? -1.563 -7.533 -0.778 1.00 98.44 92 ASN A O 1
ATOM 708 N N . ILE A 1 93 ? -1.562 -5.290 -0.579 1.00 98.44 93 ILE A N 1
ATOM 709 C CA . ILE A 1 93 ? -1.947 -5.003 -1.960 1.00 98.44 93 ILE A CA 1
ATOM 710 C C . ILE A 1 93 ? -0.990 -3.965 -2.538 1.00 98.44 93 ILE A C 1
ATOM 712 O O . ILE A 1 93 ? -0.776 -2.916 -1.934 1.00 98.44 93 ILE A O 1
ATOM 716 N N . LEU A 1 94 ? -0.454 -4.247 -3.720 1.00 97.38 94 LEU A N 1
ATOM 717 C CA . LEU A 1 94 ? 0.251 -3.288 -4.558 1.00 97.38 94 LEU A CA 1
ATOM 718 C C . LEU A 1 94 ? -0.649 -2.948 -5.741 1.00 97.38 94 LEU A C 1
ATOM 720 O O . LEU A 1 94 ? -0.944 -3.810 -6.578 1.00 97.38 94 LEU A O 1
ATOM 724 N N . THR A 1 95 ? -1.104 -1.701 -5.808 1.00 95.56 95 THR A N 1
ATOM 725 C CA . THR A 1 95 ? -1.854 -1.236 -6.975 1.00 95.56 95 THR A CA 1
ATOM 726 C C . THR A 1 95 ? -0.895 -0.676 -8.015 1.00 95.56 95 THR A C 1
ATOM 728 O O . THR A 1 95 ? 0.052 0.035 -7.684 1.00 95.56 95 THR A O 1
ATOM 731 N N . LEU A 1 96 ? -1.120 -1.047 -9.271 1.00 92.88 96 LEU A N 1
ATOM 732 C CA . LEU A 1 96 ? -0.245 -0.757 -10.397 1.00 92.88 96 LEU A CA 1
ATOM 733 C C . LEU A 1 96 ? -0.963 0.165 -11.371 1.00 92.88 96 LEU A C 1
ATOM 735 O O . LEU A 1 96 ? -1.980 -0.215 -11.965 1.00 92.88 96 LEU A O 1
ATOM 739 N N . SER A 1 97 ? -0.417 1.360 -11.543 1.00 86.31 97 SER A N 1
ATOM 740 C CA . SER A 1 97 ? -0.823 2.273 -12.607 1.00 86.31 97 SER A CA 1
ATOM 741 C C . SER A 1 97 ? -0.288 1.790 -13.965 1.00 86.31 97 SER A C 1
ATOM 743 O O . SER A 1 97 ? 0.745 1.132 -14.048 1.00 86.31 97 SER A O 1
ATOM 745 N N . SER A 1 98 ? -1.009 2.096 -15.047 1.00 83.25 98 SER A N 1
ATOM 746 C CA . SER A 1 98 ? -0.546 1.890 -16.434 1.00 83.25 98 SER A CA 1
ATOM 747 C C . SER A 1 98 ? -0.249 0.439 -16.864 1.00 83.25 98 SER A C 1
ATOM 749 O O . SER A 1 98 ? 0.528 0.215 -17.794 1.00 83.25 98 SER A O 1
ATOM 751 N N . VAL A 1 99 ? -0.912 -0.561 -16.266 1.00 89.00 99 VAL A N 1
ATOM 752 C CA . VAL A 1 99 ? -0.828 -1.965 -16.724 1.00 89.00 99 VAL A CA 1
ATOM 753 C C . VAL A 1 99 ? -1.546 -2.134 -18.067 1.00 89.00 99 VAL A C 1
ATOM 755 O O . VAL A 1 99 ? -2.779 -2.039 -18.152 1.00 89.00 99 VAL A O 1
ATOM 758 N N . ARG A 1 100 ? -0.796 -2.458 -19.124 1.00 86.94 100 ARG A N 1
ATOM 759 C CA . ARG A 1 100 ? -1.289 -2.566 -20.509 1.00 86.94 100 ARG A CA 1
ATOM 760 C C . ARG A 1 100 ? -1.486 -4.017 -20.937 1.00 86.94 100 ARG A C 1
ATOM 762 O O . ARG A 1 100 ? -2.500 -4.325 -21.560 1.00 86.94 100 ARG A O 1
ATOM 769 N N . LYS A 1 101 ? -0.566 -4.911 -20.571 1.00 89.56 101 LYS A N 1
ATOM 770 C CA . LYS A 1 101 ? -0.531 -6.317 -21.024 1.00 89.56 101 LYS A CA 1
ATOM 771 C C . LYS A 1 101 ? -0.102 -7.275 -19.911 1.00 89.56 101 LYS A C 1
ATOM 773 O O . LYS A 1 101 ? 0.420 -6.847 -18.893 1.00 89.56 101 LYS A O 1
ATOM 778 N N . GLY A 1 102 ? -0.296 -8.581 -20.112 1.00 90.56 102 GLY A N 1
ATOM 779 C CA . GLY A 1 102 ? 0.073 -9.606 -19.122 1.00 90.56 102 GLY A CA 1
ATOM 780 C C . GLY A 1 102 ? 1.553 -9.567 -18.723 1.00 90.56 102 GLY A C 1
ATOM 781 O O . GLY A 1 102 ? 1.858 -9.621 -17.538 1.00 90.56 102 GLY A O 1
ATOM 782 N N . SER A 1 103 ? 2.452 -9.333 -19.686 1.00 92.06 103 SER A N 1
ATOM 783 C CA . SER A 1 103 ? 3.896 -9.255 -19.422 1.00 92.06 103 SER A CA 1
ATOM 784 C C . SER A 1 103 ? 4.295 -8.121 -18.471 1.00 92.06 103 SER A C 1
ATOM 786 O O . SER A 1 103 ? 5.363 -8.176 -17.877 1.00 92.06 103 SER A O 1
ATOM 788 N N . ASP A 1 104 ? 3.457 -7.090 -18.329 1.00 91.44 104 ASP A N 1
ATOM 789 C CA . ASP A 1 104 ? 3.681 -6.008 -17.365 1.00 91.44 104 ASP A CA 1
ATOM 790 C C . ASP A 1 104 ? 3.547 -6.536 -15.925 1.00 91.44 104 ASP A C 1
ATOM 792 O O . ASP A 1 104 ? 4.281 -6.130 -15.029 1.00 91.44 104 ASP A O 1
ATOM 796 N N . LEU A 1 105 ? 2.635 -7.489 -15.699 1.00 93.31 105 LEU A N 1
ATOM 797 C CA . LEU A 1 105 ? 2.495 -8.165 -14.411 1.00 93.31 105 LEU A CA 1
ATOM 798 C C . LEU A 1 105 ? 3.634 -9.154 -14.173 1.00 93.31 105 LEU A C 1
ATOM 800 O O . LEU A 1 105 ? 4.094 -9.262 -13.040 1.00 93.31 105 LEU A O 1
ATOM 804 N N . ASP A 1 106 ? 4.106 -9.840 -15.215 1.00 94.25 106 ASP A N 1
ATOM 805 C CA . ASP A 1 106 ? 5.265 -10.733 -15.110 1.00 94.25 106 ASP A CA 1
ATOM 806 C C . ASP A 1 106 ? 6.528 -9.954 -14.707 1.00 94.25 106 ASP A C 1
ATOM 808 O O . ASP A 1 106 ? 7.266 -10.400 -13.829 1.00 94.25 106 ASP A O 1
ATOM 812 N N . GLU A 1 107 ? 6.731 -8.754 -15.267 1.00 92.56 107 GLU A N 1
ATOM 813 C CA . GLU A 1 107 ? 7.809 -7.832 -14.876 1.00 92.56 107 GLU A CA 1
ATOM 814 C C . GLU A 1 107 ? 7.721 -7.468 -13.386 1.00 92.56 107 GLU A C 1
ATOM 816 O O . GLU A 1 107 ? 8.701 -7.604 -12.650 1.00 92.56 107 GLU A O 1
ATOM 821 N N . VAL A 1 108 ? 6.539 -7.056 -12.914 1.00 94.75 108 VAL A N 1
ATOM 822 C CA . VAL A 1 108 ? 6.339 -6.689 -11.503 1.00 94.75 108 VAL A CA 1
ATOM 823 C C . VAL A 1 108 ? 6.532 -7.891 -10.580 1.00 94.75 108 VAL A C 1
ATOM 825 O O . VAL A 1 108 ? 7.146 -7.760 -9.523 1.00 94.75 108 VAL A O 1
ATOM 828 N N . ARG A 1 109 ? 6.055 -9.078 -10.967 1.00 95.31 109 ARG A N 1
ATOM 829 C CA . ARG A 1 109 ? 6.271 -10.313 -10.199 1.00 95.31 109 ARG A CA 1
ATOM 830 C C . ARG A 1 109 ? 7.751 -10.676 -10.122 1.00 95.31 109 ARG A C 1
ATOM 832 O O . ARG A 1 109 ? 8.220 -11.025 -9.043 1.00 95.31 109 ARG A O 1
ATOM 839 N N . GLY A 1 110 ? 8.481 -10.547 -11.231 1.00 95.62 110 GLY A N 1
ATOM 840 C CA . GLY A 1 110 ? 9.931 -10.733 -11.262 1.00 95.62 110 GLY A CA 1
ATOM 841 C C . GLY A 1 110 ? 10.659 -9.752 -10.342 1.00 95.62 110 GLY A C 1
ATOM 842 O O . GLY A 1 110 ? 11.561 -10.154 -9.614 1.00 95.62 110 GLY A O 1
ATOM 843 N N . PHE A 1 111 ? 10.219 -8.491 -10.312 1.00 95.50 111 PHE A N 1
ATOM 844 C CA . PHE A 1 111 ? 10.755 -7.471 -9.409 1.00 95.50 111 PHE A CA 1
ATOM 845 C C . PHE A 1 111 ? 10.474 -7.764 -7.925 1.00 95.50 111 PHE A C 1
ATOM 847 O O . PHE A 1 111 ? 11.355 -7.569 -7.092 1.00 95.50 111 PHE A O 1
ATOM 854 N N . LEU A 1 112 ? 9.272 -8.243 -7.585 1.00 95.62 112 LEU A N 1
ATOM 855 C CA . LEU A 1 112 ? 8.909 -8.575 -6.202 1.00 95.62 112 LEU A CA 1
ATOM 856 C C . LEU A 1 112 ? 9.637 -9.814 -5.658 1.00 95.62 112 LEU A C 1
ATOM 858 O O . LEU A 1 112 ? 9.707 -9.980 -4.439 1.00 95.62 112 LEU A O 1
ATOM 862 N N . GLY A 1 113 ? 10.161 -10.681 -6.529 1.00 94.62 113 GLY A N 1
ATOM 863 C CA . GLY A 1 113 ? 10.904 -11.875 -6.133 1.00 94.62 113 GLY A CA 1
ATOM 864 C C . GLY A 1 113 ? 10.100 -12.769 -5.184 1.00 94.62 113 GLY A C 1
ATOM 865 O O . GLY A 1 113 ? 8.954 -13.123 -5.461 1.00 94.62 113 GLY A O 1
ATOM 866 N N . GLU A 1 114 ? 10.683 -13.113 -4.036 1.00 93.12 114 GLU A N 1
ATOM 867 C CA . GLU A 1 114 ? 10.050 -13.978 -3.028 1.00 93.12 114 GLU A CA 1
ATOM 868 C C . GLU A 1 114 ? 8.768 -13.389 -2.407 1.00 93.12 114 GLU A C 1
ATOM 870 O O . GLU A 1 114 ? 7.906 -14.132 -1.933 1.00 93.12 114 GLU A O 1
ATOM 875 N N . HIS A 1 115 ? 8.582 -12.066 -2.463 1.00 93.31 115 HIS A N 1
ATOM 876 C CA . HIS A 1 115 ? 7.418 -11.387 -1.881 1.00 93.31 115 HIS A CA 1
ATOM 877 C C . HIS A 1 115 ? 6.140 -11.519 -2.725 1.00 93.31 115 HIS A C 1
ATOM 879 O O . HIS A 1 115 ? 5.059 -11.105 -2.293 1.00 93.31 115 HIS A O 1
ATOM 885 N N . VAL A 1 116 ? 6.229 -12.121 -3.917 1.00 89.56 116 VAL A N 1
ATOM 886 C CA . VAL A 1 116 ? 5.095 -12.297 -4.839 1.00 89.56 116 VAL A CA 1
ATOM 887 C C . VAL A 1 116 ? 3.947 -13.118 -4.241 1.00 89.56 116 VAL A C 1
ATOM 889 O O . VAL A 1 116 ? 2.793 -12.950 -4.629 1.00 89.56 116 VAL A O 1
ATOM 892 N N . HIS A 1 117 ? 4.240 -13.996 -3.282 1.00 89.62 117 HIS A N 1
ATOM 893 C CA . HIS A 1 117 ? 3.235 -14.851 -2.647 1.00 89.62 117 HIS A CA 1
ATOM 894 C C . HIS A 1 117 ? 2.449 -14.140 -1.540 1.00 89.62 117 HIS A C 1
ATOM 896 O O . HIS A 1 117 ? 1.398 -14.628 -1.129 1.00 89.62 117 HIS A O 1
ATOM 902 N N . THR A 1 118 ? 2.945 -12.999 -1.057 1.00 93.00 118 THR A N 1
ATOM 903 C CA . THR A 1 118 ? 2.354 -12.263 0.069 1.00 93.00 118 THR A CA 1
ATOM 904 C C . THR A 1 118 ? 1.673 -10.963 -0.343 1.00 93.00 118 THR A C 1
ATOM 906 O O . THR A 1 118 ? 0.870 -10.435 0.422 1.00 93.00 118 THR A O 1
ATOM 909 N N . ILE A 1 119 ? 1.982 -10.447 -1.537 1.00 97.50 119 ILE A N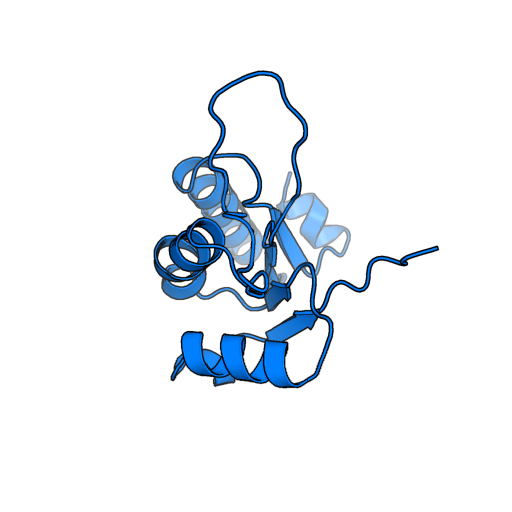 1
ATOM 910 C CA . ILE A 1 119 ? 1.473 -9.166 -2.036 1.00 97.50 119 ILE A CA 1
ATOM 911 C C . ILE A 1 119 ? 0.549 -9.417 -3.228 1.00 97.50 119 ILE A C 1
ATOM 913 O O . ILE A 1 119 ? 0.972 -9.905 -4.276 1.00 97.50 119 ILE A O 1
ATOM 917 N N . MET A 1 120 ? -0.722 -9.043 -3.090 1.00 97.69 120 MET A N 1
ATOM 918 C CA . MET A 1 120 ? -1.676 -9.072 -4.197 1.00 97.69 120 MET A CA 1
ATOM 919 C C . MET A 1 120 ? -1.403 -7.917 -5.164 1.00 97.69 120 MET A C 1
ATOM 921 O O . MET A 1 120 ? -1.232 -6.776 -4.743 1.00 97.69 120 MET A O 1
ATOM 925 N N . LEU A 1 121 ? -1.416 -8.198 -6.468 1.00 96.31 121 LEU A N 1
ATOM 926 C CA . LEU A 1 121 ? -1.330 -7.168 -7.504 1.00 96.31 121 LEU A CA 1
ATOM 927 C C . LEU A 1 121 ? -2.733 -6.734 -7.929 1.00 96.31 121 LEU A C 1
ATOM 929 O O . LEU A 1 121 ? -3.548 -7.568 -8.324 1.00 96.31 121 LEU A O 1
ATOM 933 N N . MET A 1 122 ? -2.995 -5.430 -7.909 1.00 95.19 122 MET A N 1
ATOM 934 C CA . MET A 1 122 ? -4.233 -4.838 -8.420 1.00 95.19 122 MET A CA 1
ATOM 935 C C . MET A 1 122 ? -3.899 -3.896 -9.575 1.00 95.19 122 MET A C 1
ATOM 937 O O . MET A 1 122 ? -3.258 -2.869 -9.391 1.00 95.19 122 MET A O 1
ATOM 941 N N . SER A 1 123 ? -4.337 -4.228 -10.787 1.00 92.38 123 SER A N 1
ATOM 942 C CA . SER A 1 123 ? -4.139 -3.353 -11.947 1.00 92.38 123 SER A CA 1
ATOM 943 C C . SER A 1 123 ? -5.183 -2.246 -11.975 1.00 92.38 123 SER A C 1
ATOM 945 O O . SER A 1 123 ? -6.380 -2.531 -12.016 1.00 92.38 123 SER A O 1
ATOM 947 N N . LYS A 1 124 ? -4.744 -0.991 -12.047 1.00 88.38 124 LYS A N 1
ATOM 948 C CA . LYS A 1 124 ? -5.631 0.126 -12.369 1.00 88.38 124 LYS A CA 1
ATOM 949 C C . LYS A 1 124 ? -5.855 0.170 -13.875 1.00 88.38 124 LYS A C 1
ATOM 951 O O . LYS A 1 124 ? -4.912 0.313 -14.652 1.00 88.38 124 LYS A O 1
ATOM 956 N N . LYS A 1 125 ? -7.112 0.056 -14.299 1.00 79.06 125 LYS A N 1
ATOM 957 C CA . LYS A 1 125 ? -7.512 0.271 -15.692 1.00 79.06 125 LYS A CA 1
ATOM 958 C C . LYS A 1 125 ? -8.119 1.660 -15.810 1.00 79.06 125 LYS A C 1
ATOM 960 O O . LYS A 1 125 ? -9.247 1.882 -15.388 1.00 79.06 125 LYS A O 1
ATOM 965 N N . GLN A 1 126 ? -7.352 2.588 -16.367 1.00 64.31 126 GLN A N 1
ATOM 966 C CA . GLN A 1 126 ? -7.832 3.920 -16.709 1.00 64.31 126 GLN A CA 1
ATOM 967 C C . GLN A 1 126 ? -8.278 3.886 -18.173 1.00 64.31 126 GLN A C 1
ATOM 969 O O . GLN A 1 126 ? -7.555 3.378 -19.030 1.00 64.31 126 GLN A O 1
ATOM 974 N N . HIS A 1 127 ? -9.511 4.313 -18.442 1.00 51.94 127 HIS A N 1
ATOM 975 C CA . HIS A 1 127 ? -10.088 4.271 -19.782 1.00 51.94 127 HIS A CA 1
ATOM 976 C C . HIS A 1 127 ? -9.319 5.248 -20.683 1.00 51.94 127 HIS A C 1
ATOM 978 O O . HIS A 1 127 ? -9.297 6.446 -20.409 1.00 51.94 127 HIS A O 1
ATOM 984 N N . LEU A 1 128 ? -8.676 4.739 -21.735 1.00 49.09 128 LEU A N 1
ATOM 985 C CA . LEU A 1 128 ? -8.340 5.552 -22.900 1.00 49.09 128 LEU A CA 1
ATOM 986 C C . LEU A 1 128 ? -9.647 5.669 -23.690 1.00 49.09 128 LEU A C 1
ATOM 988 O O . LEU A 1 128 ? -10.060 4.690 -24.311 1.00 49.09 128 LEU A O 1
ATOM 992 N N . MET A 1 129 ? -10.342 6.801 -23.543 1.00 36.53 129 MET A N 1
ATOM 993 C CA . MET A 1 129 ? -11.380 7.202 -24.502 1.00 36.53 129 MET A CA 1
ATOM 994 C C . MET A 1 129 ? -10.742 7.503 -25.855 1.00 36.53 129 MET A C 1
ATOM 996 O O . MET A 1 129 ? -9.607 8.036 -25.851 1.00 36.53 129 MET A O 1
#